Protein AF-A0A7K0A4Y3-F1 (afdb_monomer_lite)

Radius of gyration: 15.1 Å; chains: 1; bounding box: 43×14×40 Å

Structure (mmCIF, N/CA/C/O backbone):
data_AF-A0A7K0A4Y3-F1
#
_entry.id   AF-A0A7K0A4Y3-F1
#
loop_
_atom_site.group_PDB
_atom_site.id
_atom_site.type_symbol
_atom_site.label_atom_id
_atom_site.label_alt_id
_atom_site.label_comp_id
_atom_site.label_asym_id
_atom_site.label_entity_id
_atom_site.label_seq_id
_atom_site.pdbx_PDB_ins_code
_atom_site.Cartn_x
_atom_site.Cartn_y
_atom_site.Cartn_z
_atom_site.occupancy
_atom_site.B_iso_or_equiv
_atom_site.auth_seq_id
_atom_site.auth_comp_id
_atom_site.auth_asym_id
_atom_site.auth_atom_id
_atom_site.pdbx_PDB_model_num
ATOM 1 N N . MET A 1 1 ? 19.677 3.353 -21.769 1.00 56.81 1 MET A N 1
ATOM 2 C CA . MET A 1 1 ? 18.283 3.750 -21.457 1.00 56.81 1 MET A CA 1
ATOM 3 C C . MET A 1 1 ? 18.154 3.758 -19.945 1.00 56.81 1 MET A C 1
ATOM 5 O O . MET A 1 1 ? 18.543 2.766 -19.345 1.00 56.81 1 MET A O 1
ATOM 9 N N . ALA A 1 2 ? 17.678 4.844 -19.329 1.00 60.88 2 ALA A N 1
ATOM 10 C CA . ALA A 1 2 ? 17.388 4.835 -17.895 1.00 60.88 2 ALA A CA 1
ATOM 11 C C . ALA A 1 2 ? 16.203 3.895 -17.639 1.00 60.88 2 ALA A C 1
ATOM 13 O O . ALA A 1 2 ? 15.152 4.051 -18.267 1.00 60.88 2 ALA A O 1
ATOM 14 N N . ALA A 1 3 ? 16.375 2.908 -16.762 1.00 70.50 3 ALA A N 1
ATOM 15 C CA . ALA A 1 3 ? 15.260 2.076 -16.340 1.00 70.50 3 ALA A CA 1
ATOM 16 C C . ALA A 1 3 ? 14.441 2.874 -15.318 1.00 70.50 3 ALA A C 1
ATOM 18 O O . ALA A 1 3 ? 14.986 3.402 -14.346 1.00 70.50 3 ALA A O 1
ATOM 19 N N . ARG A 1 4 ? 13.136 3.000 -15.565 1.00 79.31 4 ARG A N 1
ATOM 20 C CA . ARG A 1 4 ? 12.181 3.585 -14.623 1.00 79.31 4 ARG A CA 1
ATOM 21 C C . ARG A 1 4 ? 11.349 2.456 -14.048 1.00 79.31 4 ARG A C 1
ATOM 23 O O . ARG A 1 4 ? 10.670 1.759 -14.795 1.00 79.31 4 ARG A O 1
ATOM 30 N N . GLU A 1 5 ? 11.364 2.326 -12.733 1.00 87.50 5 GLU A N 1
ATOM 31 C CA . GLU A 1 5 ? 10.459 1.441 -12.010 1.00 87.50 5 GLU A CA 1
ATOM 32 C C . GLU A 1 5 ? 9.483 2.297 -11.200 1.00 87.50 5 GLU A C 1
ATOM 34 O O . GLU A 1 5 ? 9.840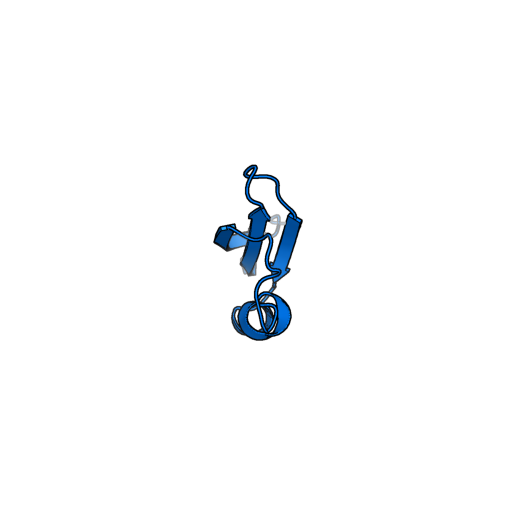 3.356 -10.684 1.00 87.50 5 GLU A O 1
ATOM 39 N N . THR A 1 6 ? 8.228 1.872 -11.117 1.00 90.31 6 THR A N 1
ATOM 40 C CA . THR A 1 6 ? 7.248 2.479 -10.214 1.00 90.31 6 THR A CA 1
ATOM 41 C C . THR A 1 6 ? 6.895 1.448 -9.163 1.00 90.31 6 THR A C 1
ATOM 43 O O . THR A 1 6 ? 6.573 0.322 -9.520 1.00 90.31 6 THR A O 1
ATOM 46 N N . ARG A 1 7 ? 6.961 1.832 -7.889 1.00 92.62 7 ARG A N 1
ATOM 47 C CA . ARG A 1 7 ? 6.543 0.995 -6.766 1.00 92.62 7 ARG A CA 1
ATOM 48 C C . ARG A 1 7 ? 5.392 1.641 -6.025 1.00 92.62 7 ARG A C 1
ATOM 50 O O . ARG A 1 7 ? 5.369 2.861 -5.857 1.00 92.62 7 ARG A O 1
ATOM 57 N N . TYR A 1 8 ? 4.471 0.812 -5.573 1.00 92.50 8 TYR A N 1
ATOM 58 C CA . TYR A 1 8 ? 3.352 1.196 -4.731 1.00 92.50 8 TYR A CA 1
ATOM 59 C C . TYR A 1 8 ? 3.563 0.573 -3.363 1.00 92.50 8 TYR A C 1
ATOM 61 O O . TYR A 1 8 ? 3.935 -0.586 -3.293 1.00 92.50 8 TYR A O 1
ATOM 69 N N . ARG A 1 9 ? 3.331 1.309 -2.285 1.00 93.19 9 ARG A N 1
ATOM 70 C CA . ARG A 1 9 ? 3.457 0.789 -0.924 1.00 93.19 9 ARG A CA 1
ATOM 71 C C . ARG A 1 9 ? 2.146 0.948 -0.199 1.00 93.19 9 ARG A C 1
ATOM 73 O O . ARG A 1 9 ? 1.575 2.036 -0.253 1.00 93.19 9 ARG A O 1
ATOM 80 N N . VAL A 1 10 ? 1.712 -0.085 0.507 1.00 92.00 10 VAL A N 1
ATOM 81 C CA . VAL A 1 10 ? 0.555 -0.010 1.402 1.00 92.00 10 VAL A CA 1
ATOM 82 C C . VAL A 1 10 ? 1.030 -0.183 2.833 1.00 92.00 10 VAL A C 1
ATOM 84 O O . VAL A 1 10 ? 1.737 -1.138 3.143 1.00 92.00 10 VAL A O 1
ATOM 87 N N . ILE A 1 11 ? 0.637 0.750 3.699 1.00 92.00 11 ILE A N 1
ATOM 88 C CA . ILE A 1 11 ? 0.974 0.743 5.121 1.00 92.00 11 ILE A CA 1
ATOM 89 C C . ILE A 1 11 ? -0.315 0.804 5.936 1.00 92.00 11 ILE A C 1
ATOM 91 O O . ILE A 1 11 ? -1.126 1.718 5.753 1.00 92.00 11 ILE A O 1
ATOM 95 N N . TYR A 1 12 ? -0.491 -0.135 6.866 1.00 90.50 12 TYR A N 1
ATOM 96 C CA . TYR A 1 12 ? -1.575 -0.098 7.848 1.00 90.50 12 TYR A CA 1
ATOM 97 C C . TYR A 1 12 ? -1.054 0.265 9.225 1.00 90.50 12 TYR A C 1
ATOM 99 O O . TYR A 1 12 ? -0.053 -0.278 9.693 1.00 90.50 12 TYR A O 1
ATOM 107 N N . PHE A 1 13 ? -1.794 1.147 9.890 1.00 91.38 13 PHE A N 1
ATOM 108 C CA . PHE A 1 13 ? -1.533 1.574 11.254 1.00 91.38 13 PHE A CA 1
ATOM 109 C C . PHE A 1 13 ? -2.690 1.179 12.165 1.00 91.38 13 PHE A C 1
ATOM 111 O O . PHE A 1 13 ? -3.863 1.340 11.801 1.00 91.38 13 PHE A O 1
ATOM 118 N N . ASP A 1 14 ? -2.351 0.694 13.356 1.00 90.81 14 ASP A N 1
ATOM 119 C CA . ASP A 1 14 ? -3.319 0.424 14.412 1.00 90.81 14 ASP A CA 1
ATOM 120 C C . ASP A 1 14 ? -3.776 1.702 15.144 1.00 90.81 14 ASP A C 1
ATOM 122 O O . ASP A 1 14 ? -3.427 2.829 14.784 1.00 90.81 14 ASP A O 1
ATOM 126 N N . GLU A 1 15 ? -4.581 1.532 16.192 1.00 90.12 15 GLU A N 1
ATOM 127 C CA . GLU A 1 15 ? -5.081 2.620 17.042 1.00 90.12 15 GLU A CA 1
ATOM 128 C C . GLU A 1 15 ? -4.003 3.409 17.799 1.00 90.12 15 GLU A C 1
ATOM 130 O O . GLU A 1 15 ? -4.251 4.546 18.198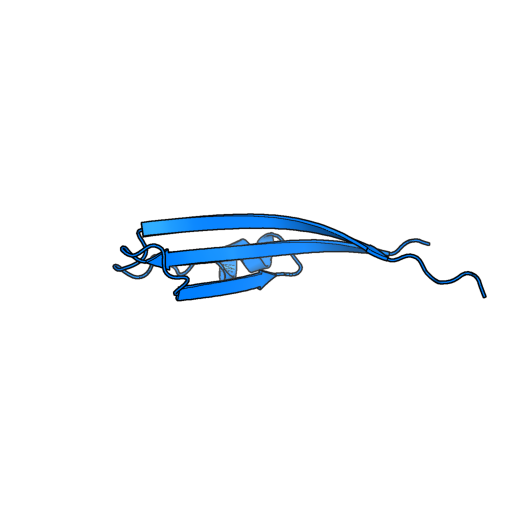 1.00 90.12 15 GLU A O 1
ATOM 135 N N . ASN A 1 16 ? -2.803 2.849 17.950 1.00 92.81 16 ASN A N 1
ATOM 136 C CA . ASN A 1 16 ? -1.662 3.488 18.599 1.00 92.81 16 ASN A CA 1
ATOM 137 C C . ASN A 1 16 ? -0.695 4.112 17.578 1.00 92.81 16 ASN A C 1
ATOM 139 O O . ASN A 1 16 ? 0.425 4.473 17.939 1.00 92.81 16 ASN A O 1
ATOM 143 N N . ASN A 1 17 ? -1.107 4.234 16.307 1.00 90.25 17 ASN A N 1
ATOM 144 C CA . ASN A 1 17 ? -0.254 4.613 15.177 1.00 90.25 17 ASN A CA 1
ATOM 145 C C . ASN A 1 17 ? 0.953 3.679 14.974 1.00 90.25 17 ASN A C 1
ATOM 147 O O . ASN A 1 17 ? 1.962 4.091 14.399 1.00 90.25 17 ASN A O 1
ATOM 151 N N . LYS A 1 18 ? 0.875 2.420 15.417 1.00 92.06 18 LYS A N 1
ATOM 152 C CA . LYS A 1 18 ? 1.918 1.431 15.151 1.00 92.06 18 LYS A CA 1
ATOM 153 C C . LYS A 1 18 ? 1.682 0.790 13.788 1.00 92.06 18 LYS A C 1
ATOM 155 O O . LYS A 1 18 ? 0.565 0.382 13.479 1.00 92.06 18 LYS A O 1
ATOM 160 N N . GLU A 1 19 ? 2.741 0.671 12.992 1.00 91.31 19 GLU A N 1
ATOM 161 C CA . GLU A 1 19 ? 2.717 -0.084 11.736 1.00 91.31 19 GLU A CA 1
ATOM 162 C C . GLU A 1 19 ? 2.437 -1.568 12.014 1.00 91.31 19 GLU A C 1
ATOM 164 O O . GLU A 1 19 ? 3.163 -2.223 12.768 1.00 91.31 19 GLU A O 1
ATOM 169 N N . VAL A 1 20 ? 1.374 -2.094 11.407 1.00 89.38 20 VAL A N 1
ATOM 170 C CA . VAL A 1 20 ? 0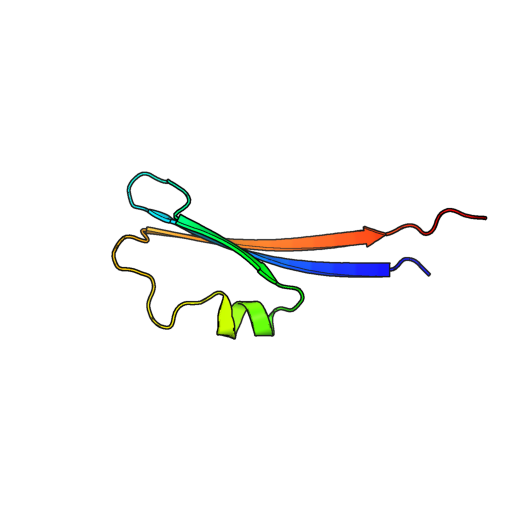.976 -3.511 11.499 1.00 89.38 20 VAL A CA 1
ATOM 171 C C . VAL A 1 20 ? 1.077 -4.241 10.161 1.00 89.38 20 VAL A C 1
ATOM 173 O O . VAL A 1 20 ? 1.026 -5.466 10.128 1.00 89.38 20 VAL A O 1
ATOM 176 N N . TYR A 1 21 ? 1.252 -3.499 9.067 1.00 88.25 21 TYR A N 1
ATOM 177 C CA . TYR A 1 21 ? 1.471 -4.017 7.719 1.00 88.25 21 TYR A CA 1
ATOM 178 C C . TYR A 1 21 ? 2.204 -2.965 6.889 1.00 88.25 21 TYR A C 1
ATOM 180 O O . TYR A 1 21 ? 1.902 -1.777 7.025 1.00 88.25 21 TYR A O 1
ATOM 188 N N . ASN A 1 22 ? 3.157 -3.393 6.064 1.00 91.88 22 ASN A N 1
ATOM 189 C CA . ASN A 1 22 ? 3.973 -2.523 5.224 1.00 91.88 22 ASN A CA 1
ATOM 190 C C . ASN A 1 22 ? 4.576 -3.352 4.082 1.00 91.88 22 ASN A C 1
ATOM 192 O O . ASN A 1 22 ? 5.545 -4.081 4.296 1.00 91.88 22 ASN A O 1
ATOM 196 N N . GLU A 1 23 ? 3.984 -3.273 2.892 1.00 91.69 23 GLU A N 1
ATOM 197 C CA . GLU A 1 23 ? 4.434 -4.034 1.720 1.00 91.69 23 GLU A CA 1
ATOM 198 C C . GLU A 1 23 ? 4.543 -3.159 0.470 1.00 91.69 23 GLU A C 1
ATOM 200 O O . GLU A 1 23 ? 3.767 -2.218 0.280 1.00 91.69 23 GLU A O 1
ATOM 205 N N . ASP A 1 24 ? 5.524 -3.493 -0.374 1.00 93.12 24 ASP A N 1
ATOM 206 C CA . ASP A 1 24 ? 5.799 -2.865 -1.666 1.00 93.12 24 ASP A CA 1
ATOM 207 C C . ASP A 1 24 ? 5.296 -3.754 -2.820 1.00 93.12 24 ASP A C 1
ATOM 209 O O . ASP A 1 24 ? 5.531 -4.959 -2.844 1.00 93.12 24 ASP A O 1
ATOM 213 N N . PHE A 1 25 ? 4.694 -3.129 -3.828 1.00 92.44 25 PHE A N 1
ATOM 214 C CA . PHE A 1 25 ? 4.131 -3.741 -5.028 1.00 92.44 25 PHE A CA 1
ATOM 215 C C . PHE A 1 25 ? 4.741 -3.115 -6.282 1.00 92.44 25 PHE A C 1
ATOM 217 O O . PHE A 1 25 ? 4.915 -1.895 -6.370 1.00 92.44 25 PHE A O 1
ATOM 224 N N . HIS A 1 26 ? 5.025 -3.941 -7.288 1.00 91.94 26 HIS A N 1
ATOM 225 C CA . HIS A 1 26 ? 5.593 -3.487 -8.563 1.00 91.94 26 HIS A CA 1
ATOM 226 C C . HIS A 1 26 ? 4.546 -2.898 -9.519 1.00 91.94 26 HIS A C 1
ATOM 228 O O . HIS A 1 26 ? 4.897 -2.156 -10.438 1.00 91.94 26 HIS A O 1
ATOM 234 N N . THR A 1 27 ? 3.260 -3.199 -9.318 1.00 89.94 27 THR A N 1
ATOM 235 C CA . THR A 1 27 ? 2.171 -2.646 -10.127 1.00 89.94 27 THR A CA 1
ATOM 236 C C . THR A 1 27 ? 1.026 -2.133 -9.259 1.00 89.94 27 THR A C 1
ATOM 238 O O . THR A 1 27 ? 0.833 -2.558 -8.120 1.00 89.94 27 THR A O 1
ATOM 241 N N . PHE A 1 28 ? 0.240 -1.209 -9.815 1.00 87.31 28 PHE A N 1
ATOM 242 C CA . PHE A 1 28 ? -0.957 -0.697 -9.149 1.00 87.31 28 PHE A CA 1
ATOM 243 C C . PHE A 1 28 ? -2.009 -1.793 -8.952 1.00 87.31 28 PHE A C 1
ATOM 245 O O . PHE A 1 28 ? -2.742 -1.778 -7.971 1.00 87.31 28 PHE A O 1
ATOM 252 N N . ASN A 1 29 ? -2.087 -2.744 -9.886 1.00 90.06 29 ASN A N 1
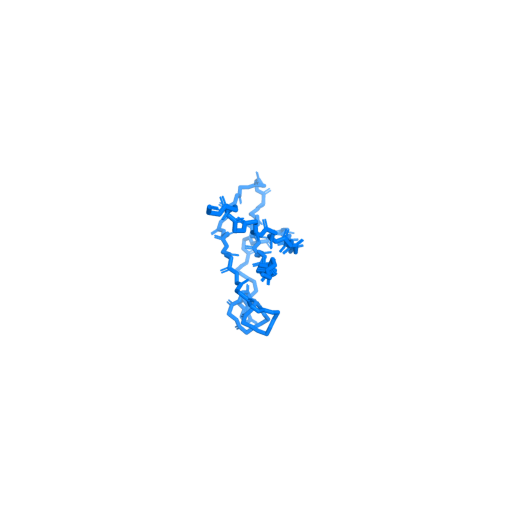ATOM 253 C CA . ASN A 1 29 ? -3.084 -3.804 -9.834 1.00 90.06 29 ASN A CA 1
ATOM 254 C C . ASN A 1 29 ? -2.782 -4.802 -8.712 1.00 90.06 29 ASN A C 1
ATOM 256 O O . ASN A 1 29 ? -3.690 -5.142 -7.961 1.00 90.06 29 ASN A O 1
ATOM 260 N N . ASP A 1 30 ? -1.519 -5.199 -8.547 1.00 89.62 30 ASP A N 1
ATOM 261 C CA . ASP A 1 30 ? -1.115 -6.097 -7.455 1.00 89.62 30 ASP A CA 1
ATOM 262 C C . ASP A 1 30 ? -1.405 -5.440 -6.099 1.00 89.62 30 ASP A C 1
ATOM 264 O O . ASP A 1 30 ? -2.002 -6.048 -5.220 1.00 89.62 30 ASP A O 1
ATOM 268 N N . MET A 1 31 ? -1.122 -4.139 -5.972 1.00 90.69 31 MET A N 1
ATOM 269 C CA . MET A 1 31 ? -1.465 -3.357 -4.781 1.00 90.69 31 MET A CA 1
ATOM 270 C C . MET A 1 31 ? -2.977 -3.347 -4.483 1.00 90.69 31 MET A C 1
ATOM 272 O O . MET A 1 31 ? -3.375 -3.388 -3.320 1.00 90.69 31 MET A O 1
ATOM 276 N N . LEU A 1 32 ? -3.835 -3.279 -5.506 1.00 85.75 32 LEU A N 1
ATOM 277 C CA . LEU A 1 32 ? -5.289 -3.319 -5.313 1.00 85.75 32 LEU A CA 1
ATOM 278 C C . LEU A 1 32 ? -5.793 -4.706 -4.901 1.00 85.75 32 LEU A C 1
ATOM 280 O O . LEU A 1 32 ? -6.739 -4.790 -4.124 1.00 85.75 32 LEU A O 1
ATOM 284 N N . VAL A 1 33 ? -5.200 -5.773 -5.438 1.00 84.25 33 VAL A N 1
ATOM 285 C CA . VAL A 1 33 ? -5.660 -7.154 -5.221 1.00 84.25 33 VAL A CA 1
ATOM 286 C C . VAL A 1 33 ? -5.095 -7.748 -3.932 1.00 84.25 33 VAL A C 1
ATOM 288 O O . VAL A 1 33 ? -5.815 -8.421 -3.199 1.00 84.25 33 VAL A O 1
ATOM 291 N N . GLU A 1 34 ? -3.816 -7.510 -3.664 1.00 84.19 34 GLU A N 1
ATOM 292 C CA . GLU A 1 34 ? -3.064 -8.129 -2.570 1.00 84.19 34 GLU A CA 1
ATOM 293 C C . GLU A 1 34 ? -2.872 -7.157 -1.404 1.00 84.19 34 GLU A C 1
ATOM 295 O O . GLU A 1 34 ? -2.985 -7.543 -0.242 1.00 84.19 34 GLU A O 1
ATOM 300 N N . GLY A 1 35 ? -2.641 -5.878 -1.714 1.00 74.50 35 GLY A N 1
ATOM 301 C CA . GLY A 1 35 ? -2.403 -4.849 -0.709 1.00 74.50 35 GLY A CA 1
ATOM 302 C C . GLY A 1 35 ? -3.653 -4.461 0.070 1.00 74.50 35 GLY A C 1
ATOM 303 O O . GLY A 1 35 ? -3.524 -4.004 1.202 1.00 74.50 35 GLY A O 1
ATOM 304 N N . GLN A 1 36 ? -4.857 -4.656 -0.480 1.00 70.44 36 GLN A N 1
ATOM 305 C CA . GLN A 1 36 ? -6.123 -4.451 0.228 1.00 70.44 36 GLN A CA 1
ATOM 306 C C . GLN A 1 36 ? -6.653 -5.784 0.771 1.00 70.44 36 GLN A C 1
ATOM 308 O O . GLN A 1 36 ? -7.194 -6.580 0.002 1.00 70.44 36 GLN A O 1
ATOM 313 N N . PRO A 1 37 ? -6.577 -6.056 2.086 1.00 62.72 37 PRO A N 1
ATOM 314 C CA . PRO A 1 37 ? -7.301 -7.185 2.635 1.00 62.72 37 PRO A CA 1
ATOM 315 C C . PRO A 1 37 ? -8.796 -6.934 2.393 1.00 62.72 37 PRO A C 1
ATOM 317 O O . PRO A 1 37 ? -9.290 -5.829 2.625 1.00 62.72 37 PRO A O 1
ATOM 320 N N . LEU A 1 38 ? -9.520 -7.962 1.933 1.00 56.25 38 LEU A N 1
ATOM 321 C CA . LEU A 1 38 ? -10.956 -7.905 1.589 1.00 56.25 38 LEU A CA 1
ATOM 322 C C . LEU A 1 38 ? -11.839 -7.301 2.705 1.00 56.25 38 LEU A C 1
ATOM 324 O O . LEU A 1 38 ? -12.954 -6.852 2.444 1.00 56.25 38 LEU A O 1
ATOM 328 N N . ALA A 1 39 ? -11.326 -7.253 3.936 1.00 57.81 39 ALA A N 1
ATOM 329 C CA . ALA A 1 39 ? -11.707 -6.293 4.961 1.00 57.81 39 ALA A CA 1
ATOM 330 C C . ALA A 1 39 ? -10.439 -5.834 5.713 1.00 57.81 39 ALA A C 1
ATOM 332 O O . ALA A 1 39 ? -9.626 -6.693 6.072 1.00 57.81 39 ALA A O 1
ATOM 333 N N . PRO A 1 40 ? -10.254 -4.531 6.007 1.00 59.44 40 PRO A N 1
ATOM 334 C CA . PRO A 1 40 ? -9.190 -4.103 6.909 1.00 59.44 40 PRO A CA 1
ATOM 335 C C . PRO A 1 40 ? -9.366 -4.814 8.262 1.00 59.44 40 PRO A C 1
ATOM 337 O O . PRO A 1 40 ? -10.491 -4.859 8.775 1.00 59.44 40 PRO A O 1
ATOM 340 N N . PRO A 1 41 ? -8.301 -5.396 8.849 1.00 65.56 41 PRO A N 1
ATOM 341 C CA . PRO A 1 41 ? -8.378 -5.966 10.188 1.00 65.56 41 PRO A CA 1
ATOM 342 C C . PRO A 1 41 ? -9.003 -4.952 11.153 1.00 65.56 41 PRO A C 1
ATOM 344 O O . PRO A 1 41 ? -8.682 -3.769 11.077 1.00 65.56 41 PRO A O 1
ATOM 347 N N . GLN A 1 42 ? -9.882 -5.385 12.066 1.00 70.06 42 GLN A N 1
ATOM 348 C CA . GLN A 1 42 ? -10.665 -4.478 12.935 1.00 70.06 42 GLN A CA 1
ATOM 349 C C . GLN A 1 42 ? -9.826 -3.446 13.714 1.00 70.06 42 GLN A C 1
ATOM 351 O O . GLN A 1 42 ? -10.349 -2.417 14.137 1.00 70.06 42 GLN A O 1
ATOM 356 N N . HIS A 1 43 ? -8.538 -3.722 13.912 1.00 79.81 43 HIS A N 1
ATOM 357 C CA . HIS A 1 43 ? -7.598 -2.856 14.611 1.00 79.81 43 HIS A CA 1
ATOM 358 C C . HIS A 1 43 ? -6.959 -1.771 13.726 1.00 79.81 43 HIS A C 1
ATOM 360 O O . HIS A 1 43 ? -6.313 -0.881 14.269 1.00 79.81 43 HIS A O 1
ATOM 366 N N . VAL A 1 44 ? -7.128 -1.796 12.397 1.00 84.56 44 VAL A N 1
ATOM 367 C CA . VAL A 1 44 ? -6.568 -0.781 11.488 1.00 84.56 44 VAL A CA 1
ATOM 368 C C . VAL A 1 44 ? -7.390 0.507 11.560 1.00 84.56 44 VAL A C 1
ATOM 370 O O . VAL A 1 44 ? -8.598 0.510 11.326 1.00 84.56 44 VAL A O 1
ATOM 373 N N . LYS A 1 45 ? -6.726 1.627 11.864 1.00 87.31 45 LYS A N 1
ATOM 374 C CA . LYS A 1 45 ? -7.340 2.965 11.953 1.00 87.31 45 LYS A CA 1
ATOM 375 C C . LYS A 1 45 ? -6.910 3.908 10.845 1.00 87.31 45 LYS A C 1
ATOM 377 O O . LYS A 1 45 ? -7.667 4.807 10.486 1.00 87.31 45 LYS A O 1
ATOM 382 N N . ARG A 1 46 ? -5.712 3.707 10.300 1.00 89.00 46 ARG A N 1
ATOM 383 C CA . ARG A 1 46 ? -5.178 4.520 9.211 1.00 89.00 46 ARG A CA 1
ATOM 384 C C . ARG A 1 46 ? -4.502 3.629 8.186 1.00 89.00 46 ARG A C 1
ATOM 386 O O . ARG A 1 46 ? -3.794 2.689 8.527 1.00 89.00 46 ARG A O 1
ATOM 393 N N . THR A 1 47 ? -4.734 3.963 6.928 1.00 88.69 47 THR A N 1
ATOM 394 C CA . THR A 1 47 ? -4.049 3.386 5.777 1.00 88.69 47 THR A CA 1
ATOM 395 C C . THR A 1 47 ? -3.290 4.496 5.081 1.00 88.69 47 THR A C 1
ATOM 397 O O . THR A 1 47 ? -3.848 5.571 4.859 1.00 88.69 47 THR A O 1
ATOM 400 N N . GLU A 1 48 ? -2.044 4.233 4.718 1.00 91.88 48 GLU A N 1
ATOM 401 C CA . GLU A 1 48 ? -1.289 5.080 3.808 1.00 91.88 48 GLU A CA 1
ATOM 402 C C . GLU A 1 48 ? -0.935 4.288 2.555 1.00 91.88 48 GLU A C 1
ATOM 404 O O . GLU A 1 48 ? -0.543 3.124 2.630 1.00 91.88 48 GLU A O 1
ATOM 409 N N . VAL A 1 49 ? -1.071 4.937 1.401 1.00 90.75 49 VAL A N 1
ATOM 410 C CA . VAL A 1 49 ? -0.657 4.385 0.114 1.00 90.75 49 VAL A CA 1
ATOM 411 C C . VAL A 1 49 ? 0.343 5.344 -0.506 1.00 90.75 49 VAL A C 1
A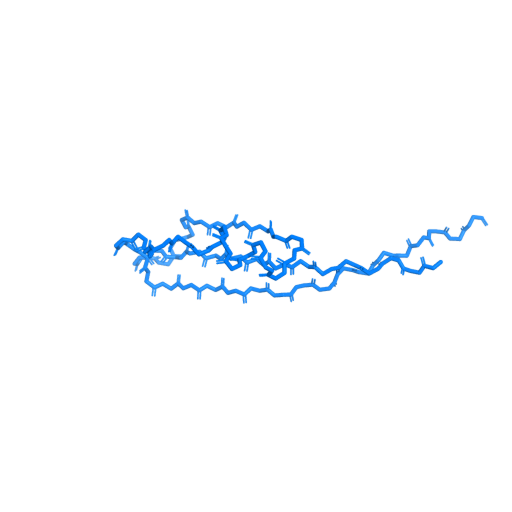TOM 413 O O . VAL A 1 49 ? 0.033 6.517 -0.713 1.00 90.75 49 VAL A O 1
ATOM 416 N N . TRP A 1 50 ? 1.545 4.852 -0.786 1.00 93.69 50 TRP A N 1
ATOM 417 C CA . TRP A 1 50 ? 2.631 5.643 -1.355 1.00 93.69 50 TRP A CA 1
ATOM 418 C C . TRP A 1 50 ? 2.936 5.163 -2.770 1.00 93.69 50 TRP A C 1
ATOM 420 O O . TRP A 1 50 ? 2.863 3.974 -3.060 1.00 93.69 50 TRP A O 1
ATOM 430 N N . MET A 1 51 ? 3.316 6.086 -3.650 1.00 94.88 51 MET A N 1
ATOM 431 C CA . MET A 1 51 ? 3.760 5.786 -5.010 1.00 94.88 51 MET A CA 1
ATOM 432 C C . MET A 1 51 ? 5.147 6.390 -5.214 1.00 94.88 51 MET A C 1
ATOM 434 O O . MET A 1 51 ? 5.323 7.601 -5.098 1.00 94.88 51 MET A O 1
ATOM 438 N N . THR A 1 52 ? 6.128 5.548 -5.526 1.00 92.75 52 THR A N 1
ATOM 439 C CA . THR A 1 52 ? 7.530 5.948 -5.684 1.00 92.75 52 THR A CA 1
ATOM 440 C C . THR A 1 52 ? 8.012 5.630 -7.092 1.00 92.75 52 THR A C 1
ATOM 442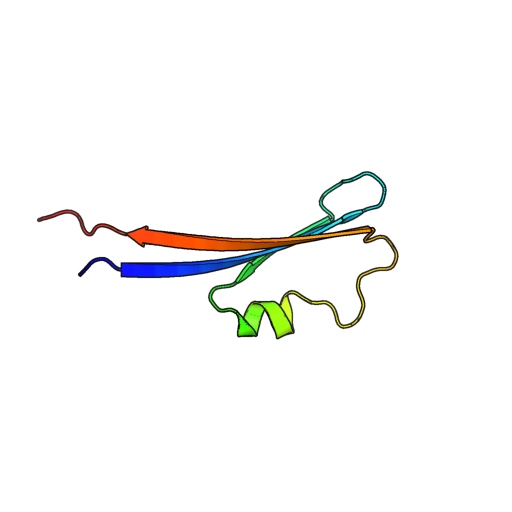 O O . THR A 1 52 ? 7.879 4.501 -7.560 1.00 92.75 52 THR A O 1
ATOM 445 N N . HIS A 1 53 ? 8.617 6.607 -7.767 1.00 89.62 53 HIS A N 1
ATOM 446 C CA . HIS A 1 53 ? 9.337 6.377 -9.018 1.00 89.62 53 HIS A CA 1
ATOM 447 C C . HIS A 1 53 ? 10.830 6.209 -8.735 1.00 89.62 53 HIS A C 1
ATOM 449 O O . HIS A 1 53 ? 11.482 7.142 -8.269 1.00 89.62 53 HIS A O 1
ATOM 455 N N . LEU A 1 54 ? 11.370 5.032 -9.040 1.00 86.94 54 LEU A N 1
ATOM 456 C CA . LEU A 1 54 ? 12.795 4.736 -8.961 1.00 86.94 54 LEU A CA 1
ATOM 457 C C . LEU A 1 54 ? 13.423 4.964 -10.336 1.00 86.94 54 LEU A C 1
ATOM 459 O O . LEU A 1 54 ? 12.969 4.421 -11.347 1.00 86.94 54 LEU A O 1
ATOM 463 N N . LEU A 1 55 ? 14.456 5.801 -10.366 1.00 85.94 55 LEU A N 1
ATOM 464 C CA . LEU A 1 55 ? 15.234 6.098 -11.561 1.00 85.94 55 LEU A CA 1
ATOM 465 C C . LEU A 1 55 ? 16.589 5.414 -11.425 1.00 85.94 55 LEU A C 1
ATOM 467 O O . LEU A 1 55 ? 17.362 5.748 -10.530 1.00 85.94 55 LEU A O 1
ATOM 471 N N . PHE A 1 56 ? 16.876 4.469 -12.316 1.00 78.81 56 PHE A N 1
ATOM 472 C CA . PHE A 1 56 ? 18.172 3.806 -12.369 1.00 78.81 56 PHE A CA 1
ATOM 473 C C . PHE A 1 56 ? 18.996 4.405 -13.505 1.00 78.81 56 PHE A C 1
ATOM 475 O O . PHE A 1 56 ? 18.627 4.309 -14.681 1.00 78.81 56 PHE A O 1
ATOM 482 N N . SER A 1 57 ? 20.126 5.017 -13.161 1.00 69.81 57 SER A N 1
ATOM 483 C CA . SER A 1 57 ? 21.179 5.309 -14.124 1.00 69.81 57 SER A CA 1
ATOM 484 C C . SER A 1 57 ? 22.025 4.053 -14.317 1.00 69.81 57 SER A C 1
ATOM 486 O O . SER A 1 57 ? 22.571 3.495 -13.367 1.00 69.81 57 SER A O 1
ATOM 488 N N . THR A 1 58 ? 22.148 3.591 -15.558 1.00 65.38 58 THR A N 1
ATOM 489 C CA . THR A 1 58 ? 23.257 2.705 -15.920 1.00 65.38 58 THR A CA 1
ATOM 490 C C . THR A 1 58 ? 24.552 3.512 -15.807 1.00 65.38 58 THR A C 1
ATOM 492 O O . THR A 1 58 ? 24.593 4.594 -16.402 1.00 65.38 58 THR A O 1
ATOM 495 N N . PRO A 1 59 ? 25.585 3.044 -15.079 1.00 65.81 59 PRO A N 1
ATOM 496 C CA . PRO A 1 59 ? 26.905 3.661 -15.143 1.00 65.81 59 PRO A CA 1
ATOM 497 C C . PRO A 1 59 ? 27.363 3.678 -16.604 1.00 65.81 59 PRO A C 1
ATOM 499 O O . PRO A 1 59 ? 27.236 2.663 -17.293 1.00 65.81 59 PRO A O 1
ATOM 502 N N . GLU A 1 60 ? 27.831 4.825 -17.096 1.00 62.78 60 GLU A N 1
ATOM 503 C CA . GLU A 1 60 ? 28.510 4.876 -18.392 1.00 62.78 60 GLU A CA 1
ATOM 504 C C . GLU A 1 60 ? 29.791 4.037 -18.277 1.00 62.78 60 GLU A C 1
ATOM 506 O O . GLU A 1 60 ? 30.562 4.213 -17.331 1.00 62.78 60 GLU A O 1
ATOM 511 N N . SER A 1 61 ? 29.932 3.051 -19.169 1.00 48.31 61 SER A N 1
ATOM 512 C CA . SER A 1 61 ? 31.063 2.117 -19.203 1.00 48.31 61 SER A CA 1
ATOM 513 C C . SER A 1 61 ? 32.311 2.739 -19.807 1.00 48.31 61 SER A C 1
ATOM 515 O O . SER A 1 61 ? 32.176 3.628 -20.675 1.00 48.31 61 SER A O 1
#

Foldseek 3Di:
DKDKFKKKWKWFAFPVRDTPDIDIDRDPVCCVPPVDDPDDDPRTDDMDMDMDIDIDDDPDD

pLDDT: mean 82.64, std 12.29, range [48.31, 94.88]

Sequence (61 aa):
MAARETRYRVIYFDENNKEVYNEDFHTFNDMLVEGQPLAPPQHVKRTEVWMTHLLFSTPES

Secondary structure (DSSP, 8-state):
--EEEEEEEEEEEETTS-EEEEEEESSHHHHHHTSS-SS--TTEEEEEEEEEEEEEPPPP-